Protein AF-A0A2E6A3F0-F1 (afdb_monomer)

Mean predicted aligned error: 7.63 Å

Secondary structure (DSSP, 8-state):
-HHHHHHHHHHHHHHHHHHHHGGG--HHHHHHHHHHHHHHHHHHHHHHHHHHHHHHHHHTT---S-HHHHHHHHHHHHHHHHHHHHHHHHHHHHHHHHHHHHHHTT-

Foldseek 3Di:
DVLVVQLCVLLVVLLVCLQPCLQPDDPVRLVVSLVVSCVSLLVSLVVQLCVLLVVLVVCPPPPPPPCPPVVVCSVVVSVVSSVVSVVSSVVSNVSSVVSNVVSVVVD

Structure (mmCIF, N/CA/C/O backbone):
data_AF-A0A2E6A3F0-F1
#
_entry.id   AF-A0A2E6A3F0-F1
#
loop_
_atom_site.group_PDB
_atom_site.id
_atom_site.type_symbol
_atom_site.label_atom_id
_atom_site.label_alt_id
_atom_site.label_comp_id
_atom_site.label_asym_id
_atom_site.label_entity_id
_atom_site.label_seq_id
_atom_site.pdbx_PDB_ins_code
_atom_site.Cartn_x
_atom_site.Cartn_y
_atom_site.Cartn_z
_atom_site.occupancy
_atom_site.B_iso_or_equiv
_atom_site.auth_seq_id
_atom_site.auth_comp_id
_atom_site.auth_asym_id
_atom_site.auth_atom_id
_atom_site.pdbx_PDB_model_num
ATOM 1 N N . MET A 1 1 ? 7.084 -10.393 -10.890 1.00 58.34 1 MET A N 1
ATOM 2 C CA . MET A 1 1 ? 5.867 -11.009 -10.307 1.00 58.34 1 MET A CA 1
ATOM 3 C C . MET A 1 1 ? 5.863 -10.997 -8.776 1.00 58.34 1 MET A C 1
ATOM 5 O O . MET A 1 1 ? 4.849 -10.604 -8.221 1.00 58.34 1 MET A O 1
ATOM 9 N N . LEU A 1 2 ? 6.974 -11.306 -8.088 1.00 74.50 2 LEU A N 1
ATOM 10 C CA . LEU A 1 2 ? 7.040 -11.339 -6.611 1.00 74.50 2 LEU A CA 1
ATOM 11 C C . LEU A 1 2 ? 6.533 -10.068 -5.894 1.00 74.50 2 LEU A C 1
ATOM 13 O O . LEU A 1 2 ? 5.772 -10.184 -4.939 1.00 74.50 2 LEU A O 1
ATOM 17 N N . GLY A 1 3 ? 6.887 -8.864 -6.364 1.00 74.06 3 GLY A N 1
ATOM 18 C CA . GLY A 1 3 ? 6.445 -7.609 -5.729 1.00 74.06 3 GLY A CA 1
ATOM 19 C C . GLY A 1 3 ? 4.920 -7.430 -5.691 1.00 74.06 3 GLY A C 1
ATOM 20 O O . GLY A 1 3 ? 4.368 -7.032 -4.666 1.00 74.06 3 GLY A O 1
ATOM 21 N N . MET A 1 4 ? 4.223 -7.814 -6.767 1.00 83.19 4 MET A N 1
ATOM 22 C CA . MET A 1 4 ? 2.757 -7.773 -6.823 1.00 83.19 4 MET A CA 1
ATOM 23 C C . MET A 1 4 ? 2.125 -8.804 -5.890 1.00 83.19 4 MET A C 1
ATOM 25 O O . MET A 1 4 ? 1.152 -8.496 -5.210 1.00 83.19 4 MET A O 1
ATOM 29 N N . SER A 1 5 ? 2.680 -10.016 -5.835 1.00 86.94 5 SER A N 1
ATOM 30 C CA . SER A 1 5 ? 2.190 -11.081 -4.955 1.00 86.94 5 SER A CA 1
ATOM 31 C C . SER A 1 5 ? 2.303 -10.687 -3.482 1.00 86.94 5 SER A C 1
ATOM 33 O O . SER A 1 5 ? 1.368 -10.906 -2.713 1.00 86.94 5 SER A O 1
ATOM 35 N N . ILE A 1 6 ? 3.415 -10.047 -3.099 1.00 88.12 6 ILE A N 1
ATOM 36 C CA . ILE A 1 6 ? 3.613 -9.506 -1.749 1.00 88.12 6 ILE A CA 1
ATOM 37 C C . ILE A 1 6 ? 2.588 -8.406 -1.468 1.00 88.12 6 ILE A C 1
ATOM 39 O O . ILE A 1 6 ? 1.907 -8.467 -0.448 1.00 88.12 6 ILE A O 1
ATOM 43 N N . TYR A 1 7 ? 2.423 -7.444 -2.383 1.00 91.19 7 TYR A N 1
ATOM 44 C CA . TYR A 1 7 ? 1.435 -6.373 -2.232 1.00 91.19 7 TYR A CA 1
ATOM 45 C C . TYR A 1 7 ? 0.016 -6.928 -2.016 1.00 91.19 7 TYR A C 1
ATOM 47 O O . TYR A 1 7 ? -0.649 -6.563 -1.049 1.00 91.19 7 TYR A O 1
ATOM 55 N N . ILE A 1 8 ? -0.429 -7.862 -2.864 1.00 91.81 8 ILE A N 1
ATOM 56 C CA . ILE A 1 8 ? -1.764 -8.475 -2.766 1.00 91.81 8 ILE A CA 1
ATOM 57 C C . ILE A 1 8 ? -1.928 -9.233 -1.445 1.00 91.81 8 ILE A C 1
ATOM 59 O O . ILE A 1 8 ? -2.981 -9.147 -0.816 1.00 91.81 8 ILE A O 1
ATOM 63 N N . SER A 1 9 ? -0.895 -9.947 -0.994 1.00 93.69 9 SER A N 1
ATOM 64 C CA . SER A 1 9 ? -0.922 -10.681 0.278 1.00 93.69 9 SER A CA 1
ATOM 65 C C . SER A 1 9 ? -1.055 -9.738 1.479 1.00 93.69 9 SER A C 1
ATOM 67 O O . SER A 1 9 ? -1.862 -9.983 2.372 1.00 93.69 9 SER A O 1
ATOM 69 N N . VAL A 1 10 ? -0.316 -8.624 1.484 1.00 94.06 10 VAL A N 1
ATOM 70 C CA . VAL A 1 10 ? -0.386 -7.619 2.558 1.00 94.06 10 VAL A CA 1
ATOM 71 C C . VAL A 1 10 ? -1.753 -6.930 2.572 1.00 94.06 10 VAL A C 1
ATOM 73 O O . VAL A 1 10 ? -2.370 -6.815 3.631 1.00 94.06 10 VAL A O 1
ATOM 76 N N . VAL A 1 11 ? -2.258 -6.517 1.405 1.00 94.75 11 VAL A N 1
ATOM 77 C CA . VAL A 1 11 ? -3.574 -5.870 1.278 1.00 94.75 11 VAL A CA 1
ATOM 78 C C . VAL A 1 11 ? -4.701 -6.813 1.679 1.00 94.75 11 VAL A C 1
ATOM 80 O O . VAL A 1 11 ? -5.545 -6.439 2.487 1.00 94.75 11 VAL A O 1
ATOM 83 N N . SER A 1 12 ? -4.713 -8.046 1.173 1.00 95.06 12 SER A N 1
ATOM 84 C CA . SER A 1 12 ? -5.748 -9.022 1.535 1.00 95.06 12 SER A CA 1
ATOM 85 C C . SER A 1 12 ? -5.736 -9.340 3.031 1.00 95.06 12 SER A C 1
ATOM 87 O O . SER A 1 12 ? -6.791 -9.302 3.661 1.00 95.06 12 SER A O 1
ATOM 89 N N . GLY A 1 13 ? -4.560 -9.558 3.630 1.00 94.25 13 GLY A N 1
ATOM 90 C CA . GLY A 1 13 ? -4.435 -9.766 5.074 1.00 94.25 13 GLY A CA 1
ATOM 91 C C . GLY A 1 13 ? -4.975 -8.587 5.885 1.00 94.25 13 GLY A C 1
ATOM 92 O O . GLY A 1 13 ? -5.739 -8.781 6.830 1.00 94.25 13 GLY A O 1
ATOM 93 N N . TYR A 1 14 ? -4.650 -7.358 5.478 1.00 95.62 14 TYR A N 1
ATOM 94 C CA . TYR A 1 14 ? -5.168 -6.151 6.117 1.00 95.62 14 TYR A CA 1
ATOM 95 C C . TYR A 1 14 ? -6.696 -6.042 6.017 1.00 95.62 14 TYR A C 1
ATOM 97 O O . TYR A 1 14 ? -7.355 -5.771 7.018 1.00 95.62 14 TYR A O 1
ATOM 105 N N . LEU A 1 15 ? -7.274 -6.300 4.839 1.00 94.56 15 LEU A N 1
ATOM 106 C CA . LEU A 1 15 ? -8.725 -6.262 4.630 1.00 94.56 15 LEU A CA 1
ATOM 107 C C . LEU A 1 15 ? -9.458 -7.327 5.455 1.00 94.56 15 LEU A C 1
ATOM 109 O O . LEU A 1 15 ? -10.518 -7.044 6.012 1.00 94.56 15 LEU A O 1
ATOM 113 N N . VAL A 1 16 ? -8.885 -8.526 5.588 1.00 95.25 16 VAL A N 1
ATOM 114 C CA . VAL A 1 16 ? -9.435 -9.583 6.450 1.00 95.25 16 VAL A CA 1
ATOM 115 C C . VAL A 1 16 ? -9.422 -9.146 7.913 1.00 95.25 16 VAL A C 1
ATOM 117 O O . VAL A 1 16 ? -10.441 -9.262 8.593 1.00 95.25 16 VAL A O 1
ATOM 120 N N . VAL A 1 17 ? -8.308 -8.592 8.399 1.00 92.75 17 VAL A N 1
ATOM 121 C CA . VAL A 1 17 ? -8.222 -8.057 9.768 1.00 92.75 17 VAL A CA 1
ATOM 122 C C . VAL A 1 17 ? -9.235 -6.932 9.976 1.00 92.75 17 VAL A C 1
ATOM 124 O O . VAL A 1 17 ? -9.922 -6.908 10.998 1.00 92.75 17 VAL A O 1
ATOM 127 N N . ALA A 1 18 ? -9.379 -6.036 9.001 1.00 92.50 18 ALA A N 1
ATOM 128 C CA . ALA A 1 18 ? -10.347 -4.951 9.053 1.00 92.50 18 ALA A CA 1
ATOM 129 C C . ALA A 1 18 ? -11.790 -5.455 9.145 1.00 92.50 18 ALA A C 1
ATOM 131 O O . ALA A 1 18 ? -12.570 -4.944 9.945 1.00 92.50 18 ALA A O 1
ATOM 132 N N . TYR A 1 19 ? -12.130 -6.491 8.382 1.00 91.88 19 TYR A N 1
ATOM 133 C CA . TYR A 1 19 ? -13.460 -7.088 8.398 1.00 91.88 19 TYR A CA 1
ATOM 134 C C . TYR A 1 19 ? -13.755 -7.858 9.697 1.00 91.88 19 TYR A C 1
ATOM 136 O O . TYR A 1 19 ? -14.822 -7.701 10.283 1.00 91.88 19 TYR A O 1
ATOM 144 N N . VAL A 1 20 ? -12.810 -8.676 10.174 1.00 91.62 20 VAL A N 1
ATOM 145 C CA . VAL A 1 20 ? -13.028 -9.573 11.325 1.00 91.62 20 VAL A CA 1
ATOM 146 C C . VAL A 1 20 ? -12.879 -8.848 12.663 1.00 91.62 20 VAL A C 1
ATOM 148 O O . VAL A 1 20 ? -13.663 -9.067 13.587 1.00 91.62 20 VAL A O 1
ATOM 151 N N . ALA A 1 21 ? -11.857 -8.003 12.790 1.00 89.75 21 ALA A N 1
ATOM 152 C CA . ALA A 1 21 ? -11.459 -7.394 14.055 1.00 89.75 21 ALA A CA 1
ATOM 153 C C . ALA A 1 21 ? -11.673 -5.874 14.099 1.00 89.75 21 ALA A C 1
ATOM 155 O O . ALA A 1 21 ? -11.579 -5.296 15.180 1.00 89.75 21 ALA A O 1
ATOM 156 N N . GLY A 1 22 ? -12.010 -5.219 12.980 1.00 83.69 22 GLY A N 1
ATOM 157 C CA . GLY A 1 22 ? -12.125 -3.755 12.877 1.00 83.69 22 GLY A CA 1
ATOM 158 C C . GLY A 1 22 ? -12.983 -3.105 13.965 1.00 83.69 22 GLY A C 1
ATOM 159 O O . GLY A 1 22 ? -12.585 -2.090 14.537 1.00 83.69 22 GLY A O 1
ATOM 160 N N . LYS A 1 23 ? -14.113 -3.733 14.318 1.00 85.38 23 LYS A N 1
ATOM 161 C CA . LYS A 1 23 ? -15.038 -3.251 15.361 1.00 85.38 23 LYS A CA 1
ATOM 162 C 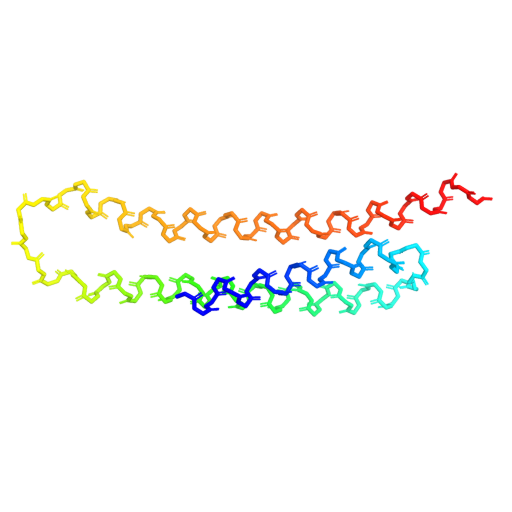C . LYS A 1 23 ? -14.484 -3.362 16.793 1.00 85.38 23 LYS A C 1
ATOM 164 O O . LYS A 1 23 ? -14.950 -2.660 17.681 1.00 85.38 23 LYS A O 1
ATOM 169 N N . ARG A 1 24 ? -13.520 -4.260 17.033 1.00 87.06 24 ARG A N 1
ATOM 170 C CA . ARG A 1 24 ? -13.023 -4.640 18.373 1.00 87.06 24 ARG A CA 1
ATOM 171 C C . ARG A 1 24 ? -11.635 -4.089 18.694 1.00 87.06 24 ARG A C 1
ATOM 173 O O . ARG A 1 24 ? -11.139 -4.301 19.794 1.00 87.06 24 ARG A O 1
ATOM 180 N N . LEU A 1 25 ? -10.995 -3.427 17.734 1.00 86.38 25 LEU A N 1
ATOM 181 C CA . LEU A 1 25 ? -9.638 -2.920 17.888 1.00 86.38 25 LEU A CA 1
ATOM 182 C C . LEU A 1 25 ? -9.616 -1.610 18.673 1.00 86.38 25 LEU A C 1
ATOM 184 O O . LEU A 1 25 ? -10.342 -0.654 18.373 1.00 86.38 25 LEU A O 1
ATOM 188 N N . GLU A 1 26 ? -8.702 -1.536 19.636 1.00 89.75 26 GLU A N 1
ATOM 189 C CA . GLU A 1 26 ? -8.379 -0.277 20.293 1.00 89.75 26 GLU A CA 1
ATOM 190 C C . GLU A 1 26 ? -7.745 0.711 19.306 1.00 89.75 26 GLU A C 1
ATOM 192 O O . GLU A 1 26 ? -7.113 0.332 18.316 1.00 89.75 26 GLU A O 1
ATOM 197 N N . ARG A 1 27 ? -7.862 2.015 19.597 1.00 85.94 27 ARG A N 1
ATOM 198 C CA . ARG A 1 27 ? -7.300 3.074 18.737 1.00 85.94 27 ARG A CA 1
ATOM 199 C C . ARG A 1 27 ? -5.799 2.896 18.505 1.00 85.94 27 ARG A C 1
ATOM 201 O O . ARG A 1 27 ? -5.332 3.120 17.392 1.00 85.94 27 ARG A O 1
ATOM 208 N N . PHE A 1 28 ? -5.066 2.472 19.536 1.00 89.44 28 PHE A N 1
ATOM 209 C CA . PHE A 1 28 ? -3.631 2.224 19.436 1.00 89.44 28 PHE A CA 1
ATOM 210 C C . PHE A 1 28 ? -3.320 1.016 18.542 1.00 89.44 28 PHE A C 1
ATOM 212 O O . PHE A 1 28 ? -2.498 1.128 17.640 1.00 89.44 28 PHE A O 1
ATOM 219 N N . GLN A 1 29 ? -4.039 -0.100 18.709 1.00 90.81 29 GLN A N 1
ATOM 220 C CA . GLN A 1 29 ? -3.878 -1.292 17.867 1.00 90.81 29 GLN A CA 1
ATOM 221 C C . GLN A 1 29 ? -4.182 -0.991 16.395 1.00 90.81 29 GLN A C 1
ATOM 223 O O . GLN A 1 29 ? -3.417 -1.374 15.512 1.00 90.81 29 GLN A O 1
ATOM 228 N N . LEU A 1 30 ? -5.261 -0.248 16.127 1.00 91.19 30 LEU A N 1
ATOM 229 C CA . LEU A 1 30 ? -5.604 0.193 14.777 1.00 91.19 30 LEU A CA 1
ATOM 230 C C . LEU A 1 30 ? -4.492 1.052 14.176 1.00 91.19 30 LEU A C 1
ATOM 232 O O . LEU A 1 30 ? -4.112 0.830 13.028 1.00 91.19 30 LEU A O 1
ATOM 236 N N . PHE A 1 31 ? -3.958 2.006 14.943 1.00 92.06 31 PHE A N 1
ATOM 237 C CA . PHE A 1 31 ? -2.859 2.855 14.493 1.00 92.06 31 PHE A CA 1
ATOM 238 C C . PHE A 1 31 ? -1.615 2.028 14.148 1.00 92.06 31 PHE A C 1
ATOM 240 O O . PHE A 1 31 ? -1.073 2.176 13.055 1.00 92.06 31 PHE A O 1
ATOM 247 N N . THR A 1 32 ? -1.205 1.103 15.020 1.00 94.06 32 THR A N 1
ATOM 248 C CA . THR A 1 32 ? -0.059 0.219 14.768 1.00 94.06 32 THR A CA 1
ATOM 249 C C . THR A 1 32 ? -0.255 -0.619 13.504 1.00 94.06 32 THR A C 1
ATOM 251 O O . THR A 1 32 ? 0.634 -0.657 12.655 1.00 94.06 32 THR A O 1
ATOM 254 N N . ILE A 1 33 ? -1.423 -1.250 13.336 1.00 93.94 33 ILE A N 1
ATOM 255 C CA . ILE A 1 33 ? -1.726 -2.076 12.157 1.00 93.94 33 ILE A CA 1
ATOM 256 C C . ILE A 1 33 ? -1.739 -1.218 10.886 1.00 93.94 33 ILE A C 1
ATOM 258 O O . ILE A 1 33 ? -1.174 -1.623 9.873 1.00 93.94 33 ILE A O 1
ATOM 262 N N . ALA A 1 34 ? -2.335 -0.023 10.932 1.00 93.94 34 ALA A N 1
ATOM 263 C CA . ALA A 1 34 ? -2.376 0.897 9.799 1.00 93.94 34 ALA A CA 1
ATOM 264 C C . ALA A 1 34 ? -0.973 1.366 9.385 1.00 93.94 34 ALA A C 1
ATOM 266 O O . ALA A 1 34 ? -0.663 1.364 8.197 1.00 93.94 34 ALA A O 1
ATOM 267 N N . VAL A 1 35 ? -0.109 1.714 10.343 1.00 95.94 35 VAL A N 1
ATOM 268 C CA . VAL A 1 35 ? 1.275 2.125 10.060 1.00 95.94 35 VAL A CA 1
ATOM 269 C C . VAL A 1 35 ? 2.067 0.983 9.429 1.00 95.94 35 VAL A C 1
ATOM 271 O O . VAL A 1 35 ? 2.694 1.182 8.391 1.00 95.94 35 VAL A O 1
ATOM 274 N N . LEU A 1 36 ? 2.008 -0.221 10.009 1.00 94.75 36 LEU A N 1
ATOM 275 C CA . LEU A 1 36 ? 2.686 -1.390 9.443 1.00 94.75 36 LEU A CA 1
ATOM 276 C C . LEU A 1 36 ? 2.177 -1.677 8.027 1.00 94.75 36 LEU A C 1
ATOM 278 O O . LEU A 1 36 ? 2.978 -1.822 7.106 1.00 94.75 36 LEU A O 1
ATOM 282 N N . PHE A 1 37 ? 0.858 -1.685 7.830 1.00 95.88 37 PHE A N 1
ATOM 283 C CA . PHE A 1 37 ? 0.238 -1.887 6.523 1.00 95.88 37 PHE A CA 1
ATOM 284 C C . PHE A 1 37 ? 0.726 -0.883 5.478 1.00 95.88 37 PHE A C 1
ATOM 286 O O . PHE A 1 37 ? 1.125 -1.293 4.387 1.00 95.88 37 PHE A O 1
ATOM 293 N N . VAL A 1 38 ? 0.713 0.412 5.804 1.00 96.06 38 VAL A N 1
ATOM 294 C CA . VAL A 1 38 ? 1.162 1.468 4.890 1.00 96.06 38 VAL A CA 1
ATOM 295 C C . VAL A 1 38 ? 2.626 1.271 4.543 1.00 96.06 38 VAL A C 1
ATOM 297 O O . VAL A 1 38 ? 2.951 1.247 3.361 1.00 96.06 38 VAL A O 1
ATOM 300 N N . THR A 1 39 ? 3.494 1.060 5.535 1.00 95.12 39 THR A N 1
ATOM 301 C CA . THR A 1 39 ? 4.924 0.843 5.298 1.00 95.12 39 THR A CA 1
ATOM 302 C C . THR A 1 39 ? 5.147 -0.365 4.390 1.00 95.12 39 THR A C 1
ATOM 304 O O . THR A 1 39 ? 5.733 -0.222 3.319 1.00 95.12 39 THR A O 1
ATOM 307 N N . PHE A 1 40 ? 4.631 -1.546 4.740 1.00 93.19 40 PHE A N 1
ATOM 308 C CA . PHE A 1 40 ? 4.849 -2.754 3.937 1.00 93.19 40 PHE A CA 1
ATOM 309 C C . PHE A 1 40 ? 4.255 -2.647 2.529 1.00 93.19 40 PHE A C 1
ATOM 311 O O . PHE A 1 40 ? 4.915 -3.014 1.557 1.00 93.19 40 PHE A O 1
ATOM 318 N N . SER A 1 41 ? 3.045 -2.103 2.394 1.00 92.88 41 SER A N 1
ATOM 319 C CA . SER A 1 41 ? 2.392 -1.949 1.088 1.00 92.88 41 SER A CA 1
ATOM 320 C C . SER A 1 41 ? 3.095 -0.918 0.212 1.00 92.88 41 SER A C 1
ATOM 322 O O . SER A 1 41 ? 3.215 -1.116 -0.996 1.00 92.88 41 SER A O 1
ATOM 324 N N . PHE A 1 42 ? 3.601 0.161 0.810 1.00 92.56 42 PHE A N 1
ATOM 325 C CA . PHE A 1 42 ? 4.358 1.188 0.107 1.00 92.56 42 PHE A CA 1
ATOM 326 C C . PHE A 1 42 ? 5.701 0.648 -0.394 1.00 92.56 42 PHE A C 1
ATOM 328 O O . PHE A 1 42 ? 6.009 0.782 -1.578 1.00 92.56 42 PHE A O 1
ATOM 335 N N . PHE A 1 43 ? 6.457 -0.053 0.459 1.00 90.94 43 P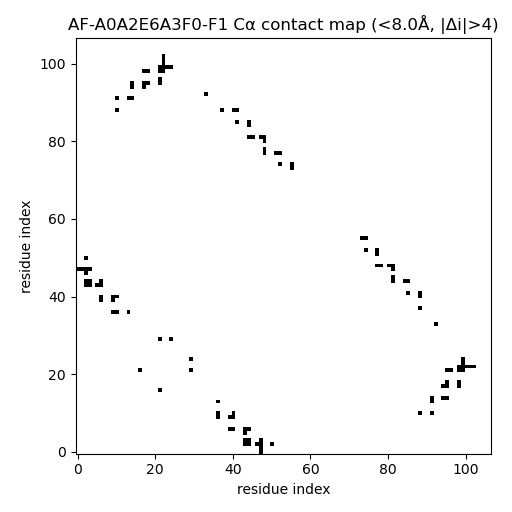HE A N 1
ATOM 336 C CA . PHE A 1 43 ? 7.701 -0.712 0.052 1.00 90.94 43 PHE A CA 1
ATOM 337 C C . PHE A 1 43 ? 7.459 -1.775 -1.030 1.00 90.94 43 PHE A C 1
ATOM 339 O O . PHE A 1 43 ? 8.206 -1.829 -2.008 1.00 90.94 43 PHE A O 1
ATOM 346 N N . ALA A 1 44 ? 6.393 -2.574 -0.919 1.00 89.88 44 ALA A N 1
ATOM 347 C CA . ALA A 1 44 ? 6.021 -3.543 -1.951 1.00 89.88 44 ALA A CA 1
ATOM 348 C C . ALA A 1 44 ? 5.636 -2.868 -3.280 1.00 89.88 44 ALA A C 1
ATOM 350 O O . ALA A 1 44 ? 5.970 -3.378 -4.354 1.00 89.88 44 ALA A O 1
ATOM 351 N N . SER A 1 45 ? 4.977 -1.708 -3.227 1.00 89.31 45 SER A N 1
ATOM 352 C CA . SER A 1 45 ? 4.603 -0.944 -4.418 1.00 89.31 45 SER A CA 1
ATOM 353 C C . SER A 1 45 ? 5.816 -0.324 -5.118 1.00 89.31 45 SER A C 1
ATOM 355 O O . SER A 1 45 ? 5.975 -0.492 -6.329 1.00 89.31 45 SER A O 1
ATOM 357 N N . ILE A 1 46 ? 6.740 0.285 -4.366 1.00 87.81 46 ILE A N 1
ATOM 358 C CA . ILE A 1 46 ? 8.019 0.778 -4.905 1.00 87.81 46 ILE A CA 1
ATOM 359 C C . ILE A 1 46 ? 8.851 -0.375 -5.473 1.00 87.81 46 ILE A C 1
ATOM 361 O O . ILE A 1 46 ? 9.385 -0.264 -6.576 1.00 87.81 46 ILE A O 1
ATOM 365 N N . GLY A 1 47 ? 8.936 -1.502 -4.762 1.00 84.94 47 GLY A N 1
ATOM 366 C CA . GLY A 1 47 ? 9.635 -2.691 -5.248 1.00 84.94 47 GLY A CA 1
ATOM 367 C C . GLY A 1 47 ? 9.028 -3.230 -6.545 1.00 84.94 47 GLY A C 1
ATOM 368 O O . GLY A 1 47 ? 9.755 -3.606 -7.463 1.00 84.94 47 GLY A O 1
ATOM 369 N N . THR A 1 48 ? 7.697 -3.203 -6.664 1.00 84.44 48 THR A N 1
ATOM 370 C CA . THR A 1 48 ? 6.989 -3.558 -7.902 1.00 84.44 48 THR A CA 1
ATOM 371 C C . THR A 1 48 ? 7.353 -2.602 -9.036 1.00 84.44 48 THR A C 1
ATOM 373 O O . THR A 1 48 ? 7.715 -3.065 -10.116 1.00 84.44 48 THR A O 1
ATOM 376 N N . PHE A 1 49 ? 7.331 -1.291 -8.787 1.00 85.00 49 PHE A N 1
ATOM 377 C CA . PHE A 1 49 ? 7.724 -0.281 -9.770 1.00 85.00 49 PHE A CA 1
ATOM 378 C C . PHE A 1 49 ? 9.161 -0.492 -10.265 1.00 85.00 49 PHE A C 1
ATOM 380 O O . PHE A 1 49 ? 9.402 -0.556 -11.470 1.00 85.00 49 PHE A O 1
ATOM 387 N N . GLY A 1 50 ? 10.106 -0.654 -9.333 1.00 83.25 50 GLY A N 1
ATOM 388 C CA . GLY A 1 50 ? 11.522 -0.861 -9.634 1.00 83.25 50 GLY A CA 1
ATOM 389 C C . GLY A 1 50 ? 11.781 -2.138 -10.432 1.00 83.25 50 GLY A C 1
ATOM 390 O O . GLY A 1 50 ? 12.545 -2.106 -11.391 1.00 83.25 50 GLY A O 1
ATOM 391 N N . LEU A 1 51 ? 11.104 -3.243 -10.099 1.00 79.31 51 LEU A N 1
ATOM 392 C CA . LEU A 1 51 ? 11.232 -4.508 -10.829 1.00 79.31 51 LEU A CA 1
ATOM 393 C C . LEU A 1 51 ? 10.682 -4.426 -12.254 1.00 79.31 51 LEU A C 1
ATOM 395 O O . LEU A 1 51 ? 11.320 -4.931 -13.174 1.00 79.31 51 LEU A O 1
ATOM 399 N N . ILE A 1 52 ? 9.512 -3.809 -12.449 1.00 78.62 52 ILE A N 1
ATOM 400 C CA . ILE A 1 52 ? 8.929 -3.684 -13.791 1.00 78.62 52 ILE A CA 1
ATOM 401 C C . ILE A 1 52 ? 9.811 -2.766 -14.637 1.00 78.62 52 ILE A C 1
ATOM 403 O O . ILE A 1 52 ? 10.193 -3.150 -15.736 1.00 78.62 52 ILE A O 1
ATOM 407 N N . ARG A 1 53 ? 10.204 -1.600 -14.109 1.00 77.12 53 ARG A N 1
ATOM 408 C CA . ARG A 1 53 ? 11.056 -0.640 -14.824 1.00 77.12 53 ARG A CA 1
ATOM 409 C C . ARG A 1 53 ? 12.459 -1.185 -15.108 1.00 77.12 53 ARG A C 1
ATOM 411 O O . ARG A 1 53 ? 12.975 -0.985 -16.199 1.00 77.12 53 ARG A O 1
ATOM 418 N N . GLY A 1 54 ? 13.064 -1.893 -14.156 1.00 72.12 54 GLY A N 1
ATOM 419 C CA . GLY A 1 54 ? 14.347 -2.570 -14.357 1.00 72.12 54 GLY A CA 1
ATOM 420 C C . GLY A 1 54 ? 14.265 -3.664 -15.423 1.00 72.12 54 GLY A C 1
ATOM 421 O O . GLY A 1 54 ? 15.187 -3.806 -16.218 1.00 72.12 54 GLY A O 1
ATOM 422 N N . GLY A 1 55 ? 13.135 -4.378 -15.490 1.00 66.88 55 GLY A N 1
ATOM 423 C CA . GLY A 1 55 ? 12.834 -5.303 -16.579 1.00 66.88 55 GLY A CA 1
ATOM 424 C C . GLY A 1 55 ? 12.719 -4.595 -17.928 1.00 66.88 55 GLY A C 1
ATOM 425 O O . GLY A 1 55 ? 13.338 -5.041 -18.881 1.00 66.88 55 GLY A O 1
ATOM 426 N N . VAL A 1 56 ? 12.000 -3.468 -18.002 1.00 65.25 56 VAL A N 1
ATOM 427 C CA . VAL A 1 56 ? 11.865 -2.657 -19.230 1.00 65.25 56 VAL A CA 1
ATOM 428 C C . VAL A 1 56 ? 13.223 -2.206 -19.768 1.00 65.25 56 VAL A C 1
ATOM 430 O O . VAL A 1 56 ? 13.513 -2.421 -20.939 1.00 65.25 56 VAL A O 1
ATOM 433 N N . ASN A 1 57 ? 14.085 -1.658 -18.910 1.00 63.06 57 ASN A N 1
ATOM 434 C CA . ASN A 1 57 ? 15.410 -1.181 -19.315 1.00 63.06 57 ASN A CA 1
ATOM 435 C C . ASN A 1 57 ? 16.334 -2.310 -19.818 1.00 63.06 57 ASN A C 1
ATOM 437 O O . ASN A 1 57 ? 17.307 -2.036 -20.511 1.00 63.06 57 ASN A O 1
ATOM 441 N N . ALA A 1 58 ? 16.057 -3.574 -19.474 1.00 61.00 58 ALA A N 1
ATOM 442 C CA . ALA A 1 58 ? 16.798 -4.723 -19.996 1.00 61.00 58 ALA A CA 1
ATOM 443 C C . ALA A 1 58 ? 16.401 -5.089 -21.442 1.00 61.00 58 ALA A C 1
ATOM 445 O O . ALA A 1 58 ? 17.166 -5.773 -22.117 1.00 61.00 58 ALA A O 1
ATOM 446 N N . PHE A 1 59 ? 15.238 -4.630 -21.920 1.00 57.31 59 PHE A N 1
ATOM 447 C CA . PHE A 1 59 ? 14.751 -4.842 -23.291 1.00 57.31 59 PHE A CA 1
ATOM 448 C C . PHE A 1 59 ? 15.023 -3.657 -24.230 1.00 57.31 59 PHE A C 1
ATOM 450 O O . PHE A 1 59 ? 14.862 -3.797 -25.437 1.00 57.31 59 PHE A O 1
ATOM 457 N N . ASP A 1 60 ? 15.498 -2.525 -23.704 1.00 58.59 60 ASP A N 1
ATOM 458 C CA . ASP A 1 60 ? 15.743 -1.273 -24.447 1.00 58.59 60 ASP A CA 1
ATOM 459 C C . ASP A 1 60 ? 16.894 -1.366 -25.480 1.00 58.59 60 ASP A C 1
ATOM 461 O O . ASP A 1 60 ? 17.172 -0.417 -26.205 1.00 58.59 60 ASP A O 1
ATOM 465 N N . GLY A 1 61 ? 17.586 -2.511 -25.554 1.00 55.91 61 GLY A N 1
ATOM 466 C CA . GLY A 1 61 ? 18.648 -2.795 -26.530 1.00 55.91 61 GLY A CA 1
ATOM 467 C C . GLY A 1 61 ? 18.224 -3.652 -27.731 1.00 55.91 61 GLY A C 1
ATOM 468 O O . GLY A 1 61 ? 19.083 -4.006 -28.536 1.00 55.91 61 GLY A O 1
ATOM 469 N N . ILE A 1 62 ? 16.946 -4.031 -27.839 1.00 57.19 62 ILE A N 1
ATOM 470 C CA . ILE A 1 62 ? 16.413 -4.886 -28.912 1.00 57.19 62 ILE A CA 1
ATOM 471 C C . ILE A 1 62 ? 15.529 -4.016 -29.823 1.00 57.19 62 ILE A C 1
ATOM 473 O O . ILE A 1 62 ? 14.372 -3.735 -29.514 1.00 57.19 62 ILE A O 1
ATOM 477 N N . ASP A 1 63 ? 16.112 -3.520 -30.916 1.00 57.31 63 ASP A N 1
ATOM 478 C CA . ASP A 1 63 ? 15.461 -2.624 -31.880 1.00 57.31 63 ASP A CA 1
ATOM 479 C C . ASP A 1 63 ? 14.734 -3.426 -32.977 1.00 57.31 63 ASP A C 1
ATOM 481 O O . ASP A 1 63 ? 15.283 -3.700 -34.043 1.00 57.31 63 ASP A O 1
ATOM 485 N N . ASP A 1 64 ? 13.488 -3.830 -32.703 1.00 57.94 64 ASP A N 1
ATOM 486 C CA . ASP A 1 64 ? 12.692 -4.692 -33.598 1.00 57.94 64 ASP A CA 1
ATOM 487 C C . ASP A 1 64 ? 11.699 -3.914 -34.496 1.00 57.94 64 ASP A C 1
ATOM 489 O O . ASP A 1 64 ? 10.744 -4.481 -35.030 1.00 57.94 64 ASP A O 1
ATOM 493 N N . GLY A 1 65 ? 11.852 -2.596 -34.677 1.00 55.41 65 GLY A N 1
ATOM 494 C CA . GLY A 1 65 ? 11.029 -1.821 -35.627 1.00 55.41 65 GLY A CA 1
ATOM 495 C C . GLY A 1 65 ? 9.543 -1.622 -35.252 1.00 55.41 65 GLY A C 1
ATOM 496 O O . GLY A 1 65 ? 8.834 -0.884 -35.934 1.00 55.41 65 GLY A O 1
ATOM 497 N N . LEU A 1 66 ? 9.067 -2.189 -34.134 1.00 54.66 66 LEU A N 1
ATOM 498 C CA . LEU A 1 66 ? 7.758 -1.909 -33.503 1.00 54.66 66 LEU A CA 1
ATOM 499 C C . LEU A 1 66 ? 7.798 -0.724 -32.500 1.00 54.66 66 LEU A C 1
ATOM 501 O O . LEU A 1 66 ? 6.836 -0.477 -31.763 1.00 54.66 66 LEU A O 1
ATOM 505 N N . GLY A 1 67 ? 8.924 -0.002 -32.457 1.00 56.88 67 GLY A N 1
ATOM 506 C CA . GLY A 1 67 ? 9.436 0.715 -31.283 1.00 56.88 67 GLY A CA 1
ATOM 507 C C . GLY A 1 67 ? 8.534 1.774 -30.646 1.00 56.88 67 GLY A C 1
ATOM 508 O O . GLY A 1 67 ? 8.553 1.914 -29.431 1.00 56.88 67 GLY A O 1
ATOM 509 N N . GLY A 1 68 ? 7.691 2.491 -31.394 1.00 63.16 68 GLY A N 1
ATOM 510 C CA . GLY A 1 68 ? 6.939 3.627 -30.832 1.00 63.16 68 GLY A CA 1
ATOM 511 C C . GLY A 1 68 ? 5.821 3.242 -29.851 1.00 63.16 68 GLY A C 1
ATOM 512 O O . GLY A 1 68 ? 5.738 3.771 -28.743 1.00 63.16 68 GLY A O 1
ATOM 513 N N . VAL A 1 69 ? 4.948 2.308 -30.244 1.00 64.31 69 VAL A N 1
ATOM 514 C CA . VAL A 1 69 ? 3.774 1.916 -29.435 1.00 64.31 69 VAL A CA 1
ATOM 515 C C . VAL A 1 69 ? 4.187 1.013 -28.278 1.00 64.31 69 VAL A C 1
ATOM 517 O O . VAL A 1 69 ? 3.705 1.167 -27.156 1.00 64.31 69 VAL A O 1
ATOM 520 N N . VAL A 1 70 ? 5.115 0.093 -28.539 1.00 65.69 70 VAL A N 1
ATOM 521 C CA . VAL A 1 70 ? 5.617 -0.850 -27.540 1.00 65.69 70 VAL A CA 1
ATOM 522 C C . VAL A 1 70 ? 6.370 -0.100 -26.438 1.00 65.69 70 VAL A C 1
ATOM 524 O O . VAL A 1 70 ? 6.068 -0.290 -25.260 1.00 65.69 70 VAL A O 1
ATOM 527 N N . HIS A 1 71 ? 7.240 0.849 -26.795 1.00 68.00 71 HIS A N 1
ATOM 528 C CA . HIS A 1 71 ? 7.925 1.704 -25.823 1.00 68.00 71 HIS A CA 1
ATOM 529 C C . HIS A 1 71 ? 6.938 2.536 -24.987 1.00 68.00 71 HIS A C 1
ATOM 531 O O . HIS A 1 71 ? 7.100 2.637 -23.767 1.00 68.00 71 HIS A O 1
ATOM 537 N N . ALA A 1 72 ? 5.890 3.103 -25.595 1.00 68.31 72 ALA A N 1
ATOM 538 C CA . ALA A 1 72 ? 4.880 3.865 -24.858 1.00 68.31 72 ALA A CA 1
ATOM 539 C C . ALA A 1 72 ? 4.156 3.003 -23.805 1.00 68.31 72 ALA A C 1
ATOM 541 O O . ALA A 1 72 ? 3.960 3.449 -22.672 1.00 68.31 72 ALA A O 1
ATOM 542 N N . ILE A 1 73 ? 3.816 1.752 -24.139 1.00 71.50 73 ILE A N 1
ATOM 543 C CA . ILE A 1 73 ? 3.204 0.795 -23.203 1.00 71.50 73 ILE A CA 1
ATOM 544 C C . ILE A 1 73 ? 4.171 0.465 -22.061 1.00 71.50 73 ILE A C 1
ATOM 546 O O . ILE A 1 73 ? 3.789 0.529 -20.893 1.00 71.50 73 ILE A O 1
ATOM 550 N N . TYR A 1 74 ? 5.431 0.162 -22.374 1.00 72.12 74 TYR A N 1
ATOM 551 C CA . TYR A 1 74 ? 6.435 -0.182 -21.368 1.00 72.12 74 TYR A CA 1
ATOM 552 C C . TYR A 1 74 ? 6.750 0.964 -20.401 1.00 72.12 74 TYR A C 1
ATOM 554 O O . TYR A 1 74 ? 7.037 0.715 -19.230 1.00 72.12 74 TYR A O 1
ATOM 562 N N . VAL A 1 75 ? 6.639 2.215 -20.852 1.00 74.94 75 VAL A N 1
ATOM 563 C CA . VAL A 1 75 ? 6.746 3.386 -19.975 1.00 74.94 75 VAL A CA 1
ATOM 564 C C . VAL A 1 75 ? 5.481 3.554 -19.142 1.00 74.94 75 VAL A C 1
ATOM 566 O O . VAL A 1 75 ? 5.585 3.754 -17.938 1.00 74.94 75 VAL A O 1
ATOM 569 N N . ALA A 1 76 ? 4.290 3.450 -19.739 1.00 79.88 76 ALA A N 1
ATOM 570 C CA . ALA A 1 76 ? 3.027 3.749 -19.062 1.00 79.88 76 ALA A CA 1
ATOM 571 C C . ALA A 1 76 ? 2.611 2.698 -18.015 1.00 79.88 76 ALA A C 1
ATOM 573 O O . ALA A 1 76 ? 2.074 3.051 -16.962 1.00 79.88 76 ALA A O 1
ATOM 574 N N . VAL A 1 77 ? 2.863 1.413 -18.278 1.00 84.44 77 VAL A N 1
ATOM 575 C CA . VAL A 1 77 ? 2.417 0.287 -17.436 1.00 84.44 77 VAL A CA 1
ATOM 576 C C . VAL A 1 77 ? 2.951 0.353 -15.993 1.00 84.44 77 VAL A C 1
ATOM 578 O O . VAL A 1 77 ? 2.133 0.241 -15.075 1.00 84.44 77 VAL A O 1
ATOM 581 N N . PRO A 1 78 ? 4.259 0.575 -15.736 1.00 83.69 78 PRO A N 1
ATOM 582 C CA . PRO A 1 78 ? 4.775 0.750 -14.379 1.00 83.69 78 PRO A CA 1
ATOM 583 C C . PRO A 1 78 ? 4.052 1.854 -13.602 1.00 83.69 78 PRO A C 1
ATOM 585 O O . PRO A 1 78 ? 3.654 1.633 -12.460 1.00 83.69 78 PRO A O 1
ATOM 588 N N . TYR A 1 79 ? 3.839 3.022 -14.221 1.00 85.69 79 TYR A N 1
ATOM 589 C CA . TYR A 1 79 ? 3.157 4.139 -13.565 1.00 85.69 79 TYR A CA 1
ATOM 590 C C . TYR A 1 79 ? 1.700 3.801 -13.261 1.00 85.69 79 TYR A C 1
ATOM 592 O O . TYR A 1 79 ? 1.265 4.002 -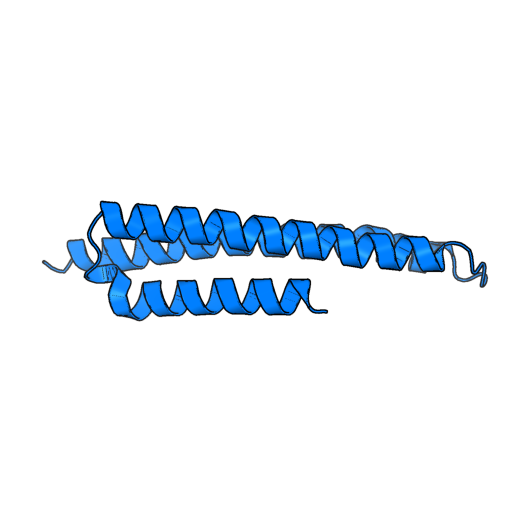12.132 1.00 85.69 79 TYR A O 1
ATOM 600 N N . ALA A 1 80 ? 0.968 3.226 -14.219 1.00 89.31 80 ALA A N 1
ATOM 601 C CA . ALA A 1 80 ? -0.427 2.840 -14.022 1.00 89.31 80 ALA A CA 1
ATOM 602 C C . ALA A 1 80 ? -0.588 1.833 -12.870 1.00 89.31 80 ALA A C 1
ATOM 604 O O . ALA A 1 80 ? -1.428 2.023 -11.990 1.00 89.31 80 ALA A O 1
ATOM 605 N N . ILE A 1 81 ? 0.251 0.793 -12.832 1.00 88.94 81 ILE A N 1
ATOM 606 C CA . ILE A 1 81 ? 0.225 -0.228 -11.775 1.00 88.94 81 ILE A CA 1
ATOM 607 C C . ILE A 1 81 ? 0.515 0.397 -10.412 1.00 88.94 81 ILE A C 1
ATOM 609 O O . ILE A 1 81 ? -0.230 0.164 -9.459 1.00 88.94 81 ILE A O 1
ATOM 613 N N . THR A 1 82 ? 1.570 1.204 -10.304 1.00 89.12 82 THR A N 1
ATOM 614 C CA . THR A 1 82 ? 1.930 1.849 -9.037 1.00 89.12 82 THR A CA 1
ATOM 615 C C . THR A 1 82 ? 0.852 2.826 -8.582 1.00 89.12 82 THR A C 1
ATOM 617 O O . THR A 1 82 ? 0.493 2.819 -7.409 1.00 89.12 82 THR A O 1
ATOM 620 N N . SER A 1 83 ? 0.252 3.602 -9.488 1.00 90.62 83 SER A N 1
ATOM 621 C CA . SER A 1 83 ? -0.879 4.475 -9.158 1.00 90.62 83 SER A CA 1
ATOM 622 C C . SER A 1 83 ? -2.067 3.691 -8.598 1.00 90.62 83 SER A C 1
ATOM 624 O O . SER A 1 83 ? -2.613 4.072 -7.563 1.00 90.62 83 SER A O 1
ATOM 626 N N . VAL A 1 84 ? -2.436 2.566 -9.218 1.00 93.88 84 VAL A N 1
ATOM 627 C CA . VAL A 1 84 ? -3.513 1.694 -8.718 1.00 93.88 84 VAL A CA 1
ATOM 628 C C . VAL A 1 84 ? -3.165 1.111 -7.347 1.00 93.88 84 VAL A C 1
ATOM 630 O O . VAL A 1 84 ? -4.017 1.080 -6.461 1.00 93.88 84 VAL A O 1
ATOM 633 N N . GLN A 1 85 ? -1.915 0.701 -7.129 1.00 92.12 85 GLN A N 1
ATOM 634 C CA . GLN A 1 85 ? -1.469 0.193 -5.831 1.00 92.12 85 GLN A CA 1
ATOM 635 C C . GLN A 1 85 ? -1.537 1.262 -4.730 1.00 92.12 85 GLN A C 1
ATOM 637 O O . GLN A 1 85 ? -1.992 0.978 -3.620 1.00 92.12 85 GLN A O 1
ATOM 642 N N . LEU A 1 86 ? -1.139 2.500 -5.023 1.00 93.62 86 LEU A N 1
ATOM 643 C CA . LEU A 1 86 ? -1.237 3.609 -4.071 1.00 93.62 86 LEU A CA 1
ATOM 644 C C . LEU A 1 86 ? -2.699 3.940 -3.743 1.00 93.62 86 LEU A C 1
ATOM 646 O O . LEU A 1 86 ? 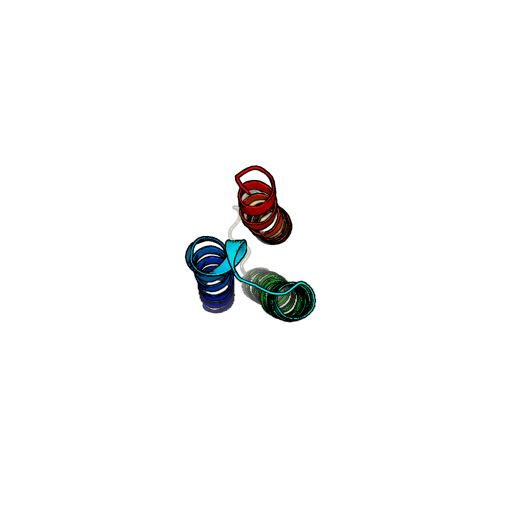-3.044 4.115 -2.573 1.00 93.62 86 LEU A O 1
ATOM 650 N N . LEU A 1 87 ? -3.577 3.946 -4.751 1.00 95.62 87 LEU A N 1
ATOM 651 C CA . LEU A 1 87 ? -5.019 4.094 -4.539 1.00 95.62 87 LEU A CA 1
ATOM 652 C C . LEU A 1 87 ? -5.581 2.960 -3.670 1.00 95.62 87 LEU A C 1
ATOM 654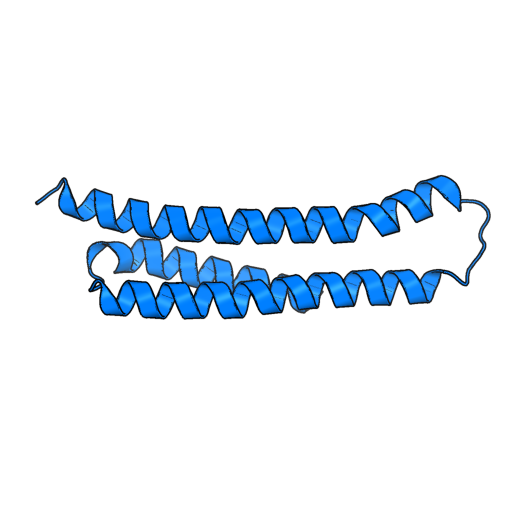 O O . LEU A 1 87 ? -6.347 3.222 -2.743 1.00 95.62 87 LEU A O 1
ATOM 658 N N . GLY A 1 88 ? -5.157 1.717 -3.909 1.00 94.62 88 GLY A N 1
ATOM 659 C CA . GLY A 1 88 ? -5.556 0.554 -3.115 1.00 94.62 88 GLY A CA 1
ATOM 660 C C . GLY A 1 88 ? -5.178 0.669 -1.636 1.00 94.62 88 GLY A C 1
ATOM 661 O O . GLY A 1 88 ? -5.976 0.298 -0.775 1.00 94.62 88 GLY A O 1
ATOM 662 N N . ILE A 1 89 ? -4.017 1.256 -1.320 1.00 95.62 89 ILE A N 1
ATOM 663 C CA . ILE A 1 89 ? -3.614 1.540 0.069 1.00 95.62 89 ILE A CA 1
ATOM 664 C C . ILE A 1 89 ? -4.603 2.516 0.714 1.00 95.62 89 ILE A C 1
ATOM 666 O O . ILE A 1 89 ? -5.127 2.238 1.793 1.00 95.62 89 ILE A O 1
ATOM 670 N N . GLY A 1 90 ? -4.905 3.628 0.038 1.00 95.56 90 GLY A N 1
ATOM 671 C CA . GLY A 1 90 ? -5.841 4.635 0.544 1.00 95.56 90 GLY A CA 1
ATOM 672 C C . GLY A 1 90 ? -7.251 4.080 0.765 1.00 95.56 90 GLY A C 1
ATOM 673 O O . GLY A 1 90 ? -7.848 4.298 1.820 1.00 95.56 90 GLY A O 1
ATOM 674 N N . LEU A 1 91 ? -7.766 3.309 -0.197 1.00 95.38 91 LEU A N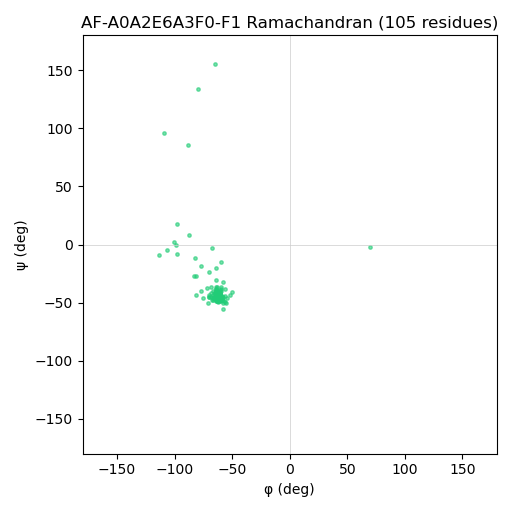 1
ATOM 675 C CA . LEU A 1 91 ? -9.076 2.661 -0.090 1.00 95.38 91 LEU A CA 1
ATOM 676 C C . LEU A 1 91 ? -9.123 1.634 1.046 1.00 95.38 91 LEU A C 1
ATOM 678 O O . LEU A 1 91 ? -10.123 1.565 1.757 1.00 95.38 91 LEU A O 1
ATOM 682 N N . SER A 1 92 ? -8.039 0.887 1.261 1.00 95.50 92 SER A N 1
ATOM 683 C CA . SER A 1 92 ? -7.947 -0.082 2.358 1.00 95.50 92 SER A CA 1
ATOM 684 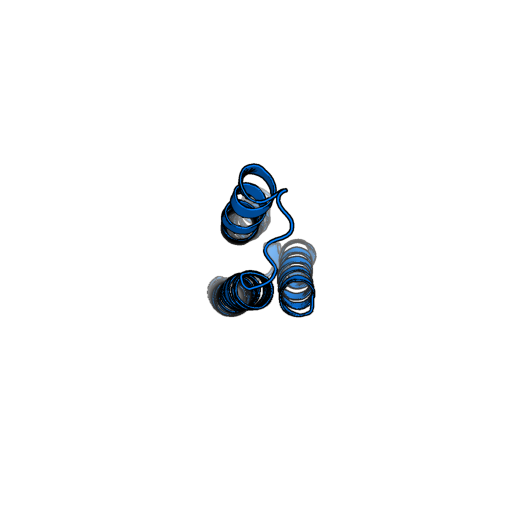C C . SER A 1 92 ? -7.978 0.613 3.720 1.00 95.50 92 SER A C 1
ATOM 686 O O . SER A 1 92 ? -8.753 0.225 4.592 1.00 95.50 92 SER A O 1
ATOM 688 N N . LEU A 1 93 ? -7.204 1.691 3.897 1.00 95.31 93 LEU A N 1
ATOM 689 C CA . LEU A 1 93 ? -7.2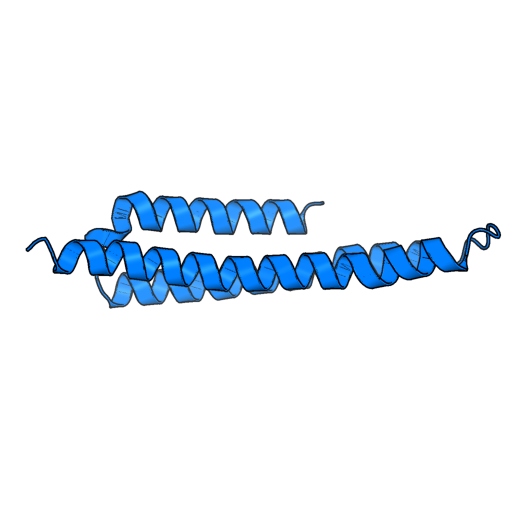38 2.493 5.126 1.00 95.31 93 LEU A CA 1
ATOM 690 C C . LEU A 1 93 ? -8.637 3.048 5.402 1.00 95.31 93 LEU A C 1
ATOM 692 O O . LEU A 1 93 ? -9.128 2.966 6.528 1.00 95.31 93 LEU A O 1
ATOM 696 N N . LYS A 1 94 ? -9.294 3.589 4.369 1.00 93.94 94 LYS A N 1
ATOM 697 C CA . LYS A 1 94 ? -10.671 4.074 4.481 1.00 93.94 94 LYS A CA 1
ATOM 698 C C . LYS A 1 94 ? -11.611 2.950 4.919 1.00 93.94 94 LYS A C 1
ATOM 700 O O . LYS A 1 94 ? -12.368 3.140 5.863 1.00 93.94 94 LYS A O 1
ATOM 705 N N . PHE A 1 95 ? -11.513 1.775 4.299 1.00 93.88 95 PHE A N 1
ATOM 706 C CA . PHE A 1 95 ? -12.327 0.612 4.648 1.00 93.88 95 PHE A CA 1
ATOM 707 C C . PHE A 1 95 ? -12.191 0.224 6.128 1.00 93.88 95 PHE A C 1
ATOM 709 O O . PHE A 1 95 ? -13.197 0.013 6.797 1.00 93.88 95 PHE A O 1
ATOM 716 N N . MET A 1 96 ? -10.972 0.202 6.675 1.00 93.50 96 MET A N 1
ATOM 717 C CA . MET A 1 96 ? -10.741 -0.071 8.101 1.00 93.50 96 MET A CA 1
ATOM 718 C C . MET A 1 96 ? -11.427 0.951 9.016 1.00 93.50 96 MET A C 1
ATOM 720 O O . MET A 1 96 ? -12.021 0.596 10.037 1.00 93.50 96 MET A O 1
ATOM 724 N N . LEU A 1 97 ? -11.354 2.232 8.653 1.00 90.38 97 LEU A N 1
ATOM 725 C CA . LEU A 1 97 ? -12.010 3.299 9.404 1.00 90.38 97 LEU A CA 1
ATOM 726 C C . LEU A 1 97 ? -13.535 3.191 9.327 1.00 90.38 97 LEU A C 1
ATOM 728 O O . LEU A 1 97 ? -14.198 3.395 10.343 1.00 90.38 97 LEU A O 1
ATOM 732 N N . ASP A 1 98 ? -14.076 2.845 8.161 1.00 89.88 98 ASP A N 1
ATOM 733 C CA . ASP A 1 98 ? -15.511 2.655 7.953 1.00 89.88 98 ASP A CA 1
ATOM 734 C C . ASP A 1 98 ? -16.028 1.458 8.772 1.00 89.88 98 ASP A C 1
ATOM 736 O O . ASP A 1 98 ? -17.020 1.594 9.488 1.00 89.88 98 ASP A O 1
ATOM 740 N N . GLN A 1 99 ? -15.303 0.330 8.788 1.00 89.19 99 GLN A N 1
ATOM 741 C CA . GLN A 1 99 ? -15.631 -0.831 9.631 1.00 89.19 99 GLN A CA 1
ATOM 742 C C . GLN A 1 99 ? -15.637 -0.487 11.125 1.00 89.19 99 GLN A C 1
ATOM 744 O O . GLN A 1 99 ? -16.494 -0.956 11.874 1.00 89.19 99 GLN A O 1
ATOM 749 N N . ARG A 1 100 ? -14.709 0.367 11.572 1.0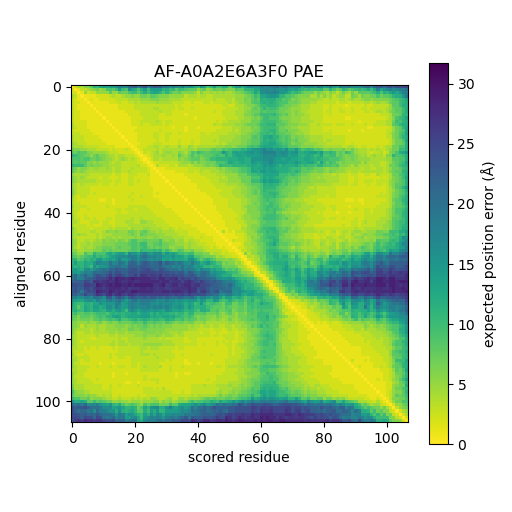0 84.38 100 ARG A N 1
ATOM 750 C CA . ARG A 1 100 ? -14.679 0.835 12.962 1.00 84.38 100 ARG A CA 1
ATOM 751 C C . ARG A 1 100 ? -15.835 1.786 13.287 1.00 84.38 100 ARG A C 1
ATOM 753 O O . ARG A 1 100 ? -16.416 1.676 14.363 1.00 84.38 100 ARG A O 1
ATOM 760 N N . LYS A 1 101 ? -16.150 2.740 12.405 1.00 81.62 101 LYS A N 1
ATOM 761 C CA . LYS A 1 101 ? -17.233 3.718 12.624 1.00 81.62 101 LYS A CA 1
ATOM 762 C C . LYS A 1 101 ? -18.600 3.047 12.672 1.00 81.62 101 LYS A C 1
ATOM 764 O O . LYS A 1 101 ? -19.347 3.311 13.603 1.00 81.62 101 LYS A O 1
ATOM 769 N N . GLY A 1 102 ? -18.859 2.096 11.773 1.00 69.19 102 GLY A N 1
ATOM 770 C CA . GLY A 1 102 ? -20.088 1.301 11.800 1.00 69.19 102 GLY A CA 1
ATOM 771 C C . GLY A 1 102 ? -20.288 0.489 13.088 1.00 69.19 102 GLY A C 1
ATOM 772 O O . GLY A 1 102 ? -21.391 0.036 13.343 1.00 69.19 102 GLY A O 1
ATOM 773 N N . ALA A 1 103 ? -19.257 0.308 13.925 1.00 57.09 103 ALA A N 1
ATOM 774 C CA . ALA A 1 103 ? -19.407 -0.267 15.266 1.00 57.09 103 ALA A CA 1
ATOM 775 C C . ALA A 1 103 ? -19.883 0.741 16.321 1.00 57.09 103 ALA A C 1
ATOM 777 O O . ALA A 1 103 ? -20.442 0.342 17.333 1.00 57.09 103 ALA A O 1
ATOM 778 N N . THR A 1 104 ? -19.586 2.028 16.125 1.00 55.78 104 THR A N 1
ATOM 779 C CA . THR A 1 104 ? -19.887 3.094 17.096 1.00 55.78 104 THR A CA 1
ATOM 780 C C . THR A 1 104 ? -21.329 3.583 16.955 1.00 55.78 104 THR A C 1
ATOM 782 O O . THR A 1 104 ? -21.911 4.024 17.935 1.00 55.78 104 THR A O 1
ATOM 785 N N . ASP A 1 105 ? -21.913 3.466 15.760 1.00 56.34 105 ASP A N 1
ATOM 786 C CA . ASP A 1 105 ? -23.302 3.866 15.493 1.00 56.34 105 ASP A CA 1
ATOM 787 C C . ASP A 1 105 ? -24.332 2.788 15.908 1.00 56.34 105 ASP A C 1
ATOM 789 O O . ASP A 1 105 ? -25.528 3.062 15.954 1.00 56.34 105 ASP A O 1
ATOM 793 N N . GLU A 1 106 ? -23.880 1.565 16.216 1.00 54.19 106 GLU A N 1
ATOM 794 C CA . GLU A 1 106 ? -24.717 0.430 16.652 1.00 54.19 106 GLU A CA 1
ATOM 795 C C . GLU A 1 106 ? -24.737 0.229 18.188 1.00 54.19 106 GLU A C 1
ATOM 797 O O . GLU A 1 106 ? -25.386 -0.707 18.661 1.00 54.19 106 GLU A O 1
ATOM 802 N N . SER A 1 107 ? -24.024 1.061 18.965 1.00 47.69 107 SER A N 1
ATOM 803 C CA . SER A 1 107 ? -23.924 0.993 20.441 1.00 47.69 107 SER A CA 1
ATOM 804 C C . SER A 1 107 ? -24.690 2.109 21.137 1.00 47.69 107 SER A C 1
ATOM 806 O O . SER A 1 107 ? -25.362 1.814 22.147 1.00 47.69 107 SER A O 1
#

Sequence (107 aa):
MLGMSIYISVVSGYLVVAYVAGKRLERFQLFTIAVLFVTFSFFASIGTFGLIRGGVNAFDGIDDGLGGVVHAIYVAVPYAITSVQLLGIGLSLKFMLDQRKGATDES

pLDDT: mean 82.22, std 13.81, range [47.69, 96.06]

Radius of gyration: 18.39 Å; Cα contacts (8 Å, |Δi|>4): 65; chains: 1; bounding box: 43×16×56 Å

Solvent-accessible surface area (backbone atoms only — not comparable to full-atom values): 5820 Å² total; per-residue (Å²): 112,67,35,55,54,52,29,51,51,54,51,50,52,49,52,49,46,24,70,77,41,25,65,76,53,49,75,66,58,49,49,54,51,51,52,52,49,50,53,54,42,49,52,24,38,53,48,31,34,52,53,49,49,55,53,47,64,71,51,74,81,66,88,79,84,62,57,71,63,55,49,51,48,63,59,47,50,40,54,53,52,38,51,52,49,54,50,50,53,54,53,50,56,49,50,34,53,51,41,32,49,64,46,64,81,75,110